Protein AF-A0AAW9JAJ7-F1 (afdb_monomer)

Sequence (126 aa):
HLSDSYGYTVDNIEKDGIPIIAKIETLIDSSSKSARVKSLSILLQDCIHSVTMYNPDLIIYAGDREDVIVAGIIGSYLRIPTVHFFGGDHASDGNVDNSIRHATSKLSSLHFVSNNKAKSRLIKMG

Foldseek 3Di:
DCDVVVVRCVVVCVVVVPDDQDDQDQQDPDPDPVRQVSSLVSLLVVVLVSCVVVVDLEEEDEAQGSNLLSSLVSCQVVVRAYEYEQAQDDDPDPDCSRVRSPNSLVSHRYYDHPDPNSVVRSVVSD

Secondary structure (DSSP, 8-state):
---GGGTTTHHHHHHTT---S-------S--SHHHHHHHHHHHHHHHHHHHHHH--S-EEEESSSHHHHHHHHHHHHHT--EEEETTT---SS--HHHHHHHHHHHH-SEEE-SSHHHHHHHHHH-

Nearest PDB structures (foldseek):
  5xvs-assembly1_A  TM=9.571E-01  e=6.918E-10  Acinetobacter baumannii
  5zlt-assembly1_C  TM=9.555E-01  e=1.231E-09  Acinetobacter baumannii
  5zlt-assembly1_B  TM=9.611E-01  e=2.191E-09  Acinetobacter baumannii
  4zht-assembly1_A  TM=9.647E-01  e=4.911E-09  Homo sapiens
  6vlc-assembly1_A  TM=8.392E-01  e=1.048E-05  Neisseria meningitidis Z2491

Structure (mmCIF, N/CA/C/O backbone):
data_AF-A0AAW9JAJ7-F1
#
_entry.id   AF-A0AAW9JAJ7-F1
#
loop_
_atom_site.group_PDB
_atom_site.id
_atom_site.type_symbol
_atom_site.label_atom_id
_atom_site.label_alt_id
_atom_site.label_comp_id
_atom_site.label_asym_id
_atom_site.label_entity_id
_atom_site.label_seq_id
_atom_site.pdbx_PDB_ins_code
_atom_site.Cartn_x
_atom_site.Cartn_y
_atom_site.Cartn_z
_atom_site.occupancy
_atom_site.B_iso_or_equiv
_atom_site.auth_seq_id
_atom_site.auth_comp_id
_atom_site.auth_asym_id
_atom_site.auth_atom_id
_atom_site.pdbx_PDB_model_num
ATOM 1 N N . HIS A 1 1 ? 1.094 -7.468 -11.014 1.00 89.38 1 HIS A N 1
ATOM 2 C CA . HIS A 1 1 ? 1.983 -6.938 -12.066 1.00 89.38 1 HIS A CA 1
ATOM 3 C C . HIS A 1 1 ? 1.305 -7.091 -13.418 1.00 89.38 1 HIS A C 1
ATOM 5 O O . HIS A 1 1 ? 0.602 -8.076 -13.601 1.00 89.38 1 HIS A O 1
ATOM 11 N N . LEU A 1 2 ? 1.534 -6.147 -14.335 1.00 91.56 2 LEU A N 1
ATOM 12 C CA . LEU A 1 2 ? 1.037 -6.157 -15.723 1.00 91.56 2 LEU A CA 1
ATOM 13 C C . LEU A 1 2 ? 2.182 -6.341 -16.739 1.00 91.56 2 LEU A C 1
ATOM 15 O O . LEU A 1 2 ? 2.116 -5.849 -17.854 1.00 91.56 2 LEU A O 1
ATOM 19 N N . SER A 1 3 ? 3.284 -6.967 -16.323 1.00 90.56 3 SER A N 1
ATOM 20 C CA . SER A 1 3 ? 4.501 -7.095 -17.128 1.00 90.56 3 SER A CA 1
ATOM 21 C C . SER A 1 3 ? 4.940 -8.551 -17.192 1.00 90.56 3 SER A C 1
ATOM 23 O O . SER A 1 3 ? 5.048 -9.207 -16.149 1.00 90.56 3 SER A O 1
ATOM 25 N N . ASP A 1 4 ? 5.232 -9.026 -18.401 1.00 87.94 4 ASP A N 1
ATOM 26 C CA . ASP A 1 4 ? 5.697 -10.394 -18.662 1.00 87.94 4 ASP A CA 1
ATOM 27 C C . ASP A 1 4 ? 7.033 -10.685 -17.975 1.00 87.94 4 ASP A C 1
ATOM 29 O O . ASP A 1 4 ? 7.219 -11.753 -17.392 1.00 87.94 4 ASP A O 1
ATOM 33 N N . SER A 1 5 ? 7.928 -9.693 -17.925 1.00 87.62 5 SER A N 1
ATOM 34 C CA . SER A 1 5 ? 9.221 -9.780 -17.233 1.00 87.62 5 SER A CA 1
ATOM 35 C C . SER A 1 5 ? 9.088 -10.053 -15.730 1.00 87.62 5 SER A C 1
ATOM 37 O O . SER A 1 5 ? 10.030 -10.529 -15.100 1.00 87.62 5 SER A O 1
ATOM 39 N N . TYR A 1 6 ? 7.916 -9.772 -15.153 1.00 84.81 6 TYR A N 1
ATOM 40 C CA . TYR A 1 6 ? 7.592 -10.000 -13.744 1.00 84.81 6 TYR A CA 1
ATOM 41 C C . TYR A 1 6 ? 6.453 -11.017 -13.568 1.00 84.81 6 TYR A C 1
ATOM 43 O O . TYR A 1 6 ? 5.753 -11.006 -12.553 1.00 84.81 6 TYR A O 1
ATOM 51 N N . GLY A 1 7 ? 6.262 -11.895 -14.559 1.00 89.88 7 GLY A N 1
ATOM 52 C CA . GLY A 1 7 ? 5.352 -13.039 -14.496 1.00 89.88 7 GLY A CA 1
ATOM 53 C C . GLY A 1 7 ? 3.869 -12.704 -14.640 1.00 89.88 7 GLY A C 1
ATOM 54 O O . GLY A 1 7 ? 3.047 -13.533 -14.263 1.00 89.88 7 GLY A O 1
ATOM 55 N N . TYR A 1 8 ? 3.531 -11.497 -15.114 1.00 92.31 8 TYR A N 1
ATOM 56 C CA . TYR A 1 8 ? 2.167 -11.068 -15.455 1.00 92.31 8 TYR A CA 1
ATOM 57 C C . TYR A 1 8 ? 1.109 -11.466 -14.405 1.00 92.31 8 TYR A C 1
ATOM 59 O O . TYR A 1 8 ? 0.049 -12.010 -14.693 1.00 92.31 8 TYR A O 1
ATOM 67 N N . THR A 1 9 ? 1.412 -11.208 -13.126 1.00 94.31 9 THR A N 1
ATOM 68 C CA . THR A 1 9 ? 0.659 -11.784 -11.993 1.00 94.31 9 THR A CA 1
ATOM 69 C C . THR A 1 9 ? -0.798 -11.322 -11.864 1.00 94.31 9 THR A C 1
ATOM 71 O O . THR A 1 9 ? -1.476 -11.737 -10.926 1.00 94.31 9 THR A O 1
ATOM 74 N N . VAL A 1 10 ? -1.279 -10.447 -12.751 1.00 95.31 10 VAL A N 1
ATOM 75 C CA . VAL A 1 10 ? -2.705 -10.118 -12.869 1.00 95.31 10 VAL A CA 1
ATOM 76 C C . VAL A 1 10 ? -3.540 -11.339 -13.263 1.00 95.31 10 VAL A C 1
ATOM 78 O O . VAL A 1 10 ? -4.656 -11.465 -12.773 1.00 95.31 10 VAL A O 1
ATOM 81 N N . ASP A 1 11 ? -2.972 -12.296 -14.004 1.00 95.56 11 ASP A N 1
ATOM 82 C CA . ASP A 1 11 ? -3.655 -13.544 -14.377 1.00 95.56 11 ASP A CA 1
ATOM 83 C C . ASP A 1 11 ? -4.123 -14.345 -13.160 1.00 95.56 11 ASP A C 1
ATOM 85 O O . ASP A 1 11 ? -5.121 -15.058 -13.220 1.00 95.56 11 ASP A O 1
ATOM 89 N N . ASN A 1 12 ? -3.405 -14.246 -12.037 1.00 96.19 12 ASN A N 1
ATOM 90 C CA . ASN A 1 12 ? -3.808 -14.910 -10.801 1.00 96.19 12 ASN A CA 1
ATOM 91 C C . ASN A 1 12 ? -5.086 -14.275 -10.232 1.00 96.19 12 ASN A C 1
ATOM 93 O O . ASN A 1 12 ? -5.983 -14.994 -9.815 1.00 96.19 12 ASN A O 1
ATOM 97 N N . ILE A 1 13 ? -5.203 -12.944 -10.297 1.00 95.62 13 ILE A N 1
ATOM 98 C CA . ILE A 1 13 ? -6.394 -12.206 -9.845 1.00 95.62 13 ILE A CA 1
ATOM 99 C C . ILE A 1 13 ? -7.600 -12.552 -10.729 1.00 95.62 13 ILE A C 1
ATOM 101 O O . ILE A 1 13 ? -8.702 -12.759 -10.224 1.00 95.62 13 ILE A O 1
ATOM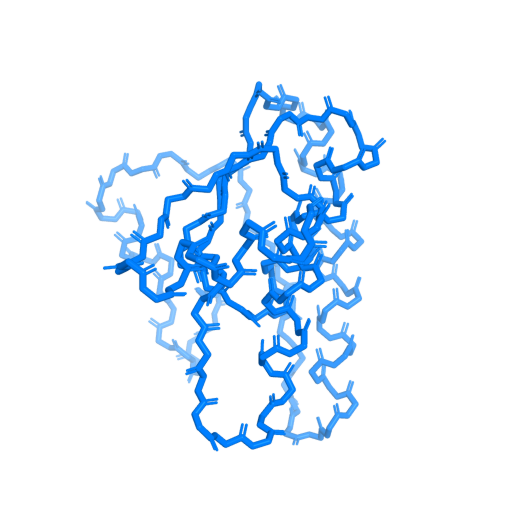 105 N N . GLU A 1 14 ? -7.384 -12.658 -12.044 1.00 95.25 14 GLU A N 1
ATOM 106 C CA . GLU A 1 14 ? -8.429 -13.052 -12.996 1.00 95.25 14 GLU A CA 1
ATOM 107 C C . GLU A 1 14 ? -8.902 -14.492 -12.763 1.00 95.25 14 GLU A C 1
ATOM 109 O O . GLU A 1 14 ? -10.106 -14.751 -12.759 1.00 95.25 14 GLU A O 1
ATOM 114 N N . LYS A 1 15 ? -7.973 -15.425 -12.507 1.00 97.00 15 LYS A N 1
ATOM 115 C CA . LYS A 1 15 ? -8.292 -16.826 -12.174 1.00 97.00 15 LYS A CA 1
ATOM 116 C C . LYS A 1 15 ? -9.074 -16.964 -10.872 1.00 97.00 15 LYS A C 1
ATOM 118 O O . LYS A 1 15 ? -9.939 -17.832 -10.790 1.00 97.00 15 LYS A O 1
ATOM 123 N N . ASP A 1 16 ? -8.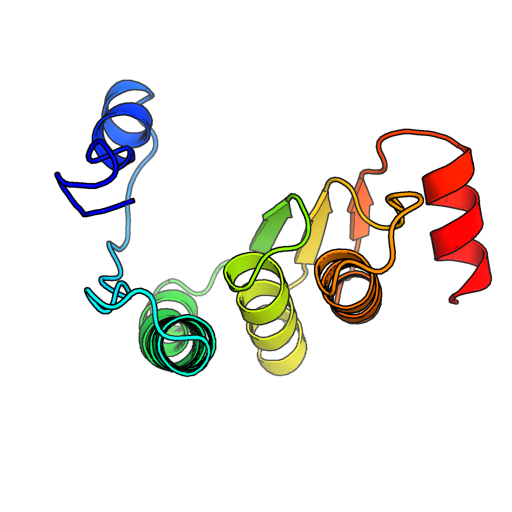808 -16.101 -9.895 1.00 96.88 16 ASP A N 1
ATOM 124 C CA . ASP A 1 16 ? -9.544 -16.059 -8.628 1.00 96.88 16 ASP A CA 1
ATOM 125 C C . ASP A 1 16 ? -10.966 -15.477 -8.787 1.00 96.88 16 ASP A C 1
ATOM 127 O O . ASP A 1 16 ? -11.746 -15.467 -7.834 1.00 96.88 16 ASP A O 1
ATOM 131 N N . GLY A 1 17 ? -11.333 -15.002 -9.986 1.00 96.12 17 GLY A N 1
ATOM 132 C CA . GLY A 1 17 ? -12.662 -14.466 -10.286 1.00 96.12 17 GLY A CA 1
ATOM 133 C C . GLY A 1 17 ? -12.932 -13.103 -9.647 1.00 96.12 17 GLY A C 1
ATOM 134 O O . GLY A 1 17 ? -14.089 -12.696 -9.528 1.00 96.12 17 GLY A O 1
ATOM 135 N N . ILE A 1 18 ? -11.881 -12.397 -9.223 1.00 94.31 18 ILE A N 1
ATOM 136 C CA . ILE A 1 18 ? -11.994 -11.076 -8.607 1.00 94.31 18 ILE A CA 1
ATOM 137 C C . ILE A 1 18 ? -12.213 -10.037 -9.719 1.00 94.31 18 ILE A C 1
ATOM 139 O O . ILE A 1 18 ? -11.376 -9.931 -10.619 1.00 94.31 18 ILE A O 1
ATOM 143 N N . PRO A 1 19 ? -13.299 -9.238 -9.681 1.00 93.44 19 PRO A N 1
ATOM 144 C CA . PRO A 1 19 ? -13.536 -8.209 -10.688 1.00 93.44 19 PRO A CA 1
ATOM 145 C C . PRO A 1 19 ? -12.416 -7.162 -10.717 1.00 93.44 19 PRO A C 1
ATOM 147 O O . PRO A 1 19 ? -12.117 -6.526 -9.706 1.00 93.44 19 PRO A O 1
ATOM 150 N N . ILE A 1 20 ? -11.829 -6.947 -11.896 1.00 94.75 20 ILE A N 1
ATOM 151 C CA . ILE A 1 20 ? -10.802 -5.926 -12.120 1.00 94.75 20 ILE A CA 1
ATOM 152 C C . ILE A 1 20 ? -11.451 -4.718 -12.790 1.00 94.75 20 ILE A C 1
ATOM 154 O O . ILE A 1 20 ? -11.792 -4.755 -13.968 1.00 94.75 20 ILE A O 1
ATOM 158 N N . ILE A 1 21 ? -11.599 -3.635 -12.033 1.00 93.31 21 ILE A N 1
ATOM 159 C CA . ILE A 1 21 ? -12.189 -2.379 -12.521 1.00 93.31 21 ILE A CA 1
ATOM 160 C C . ILE A 1 21 ? -11.187 -1.500 -13.281 1.00 93.31 21 ILE A C 1
ATOM 162 O O . ILE A 1 21 ? -11.585 -0.667 -14.089 1.00 93.31 21 ILE A O 1
ATOM 166 N N . ALA A 1 22 ? -9.891 -1.669 -13.008 1.00 93.81 22 ALA A N 1
ATOM 167 C CA . ALA A 1 22 ? -8.813 -0.902 -13.615 1.00 93.81 22 ALA A CA 1
ATOM 168 C C . ALA A 1 22 ? -7.500 -1.696 -13.583 1.00 93.81 22 ALA A C 1
ATOM 170 O O . ALA A 1 22 ? -7.200 -2.391 -12.610 1.00 93.81 22 ALA A O 1
ATOM 171 N N . LYS A 1 23 ? -6.701 -1.555 -14.643 1.00 94.69 23 LYS A N 1
ATOM 172 C CA . LYS A 1 23 ? -5.325 -2.055 -14.747 1.00 94.69 23 LYS A CA 1
ATOM 173 C C . LYS A 1 23 ? -4.421 -0.837 -14.944 1.00 94.69 23 LYS A C 1
ATOM 175 O O . LYS A 1 23 ? -4.597 -0.117 -15.919 1.00 94.69 23 LYS A O 1
ATOM 180 N N . ILE A 1 24 ? -3.507 -0.586 -14.007 1.00 92.75 24 ILE A N 1
ATOM 181 C CA . ILE A 1 24 ? -2.635 0.597 -14.026 1.00 92.75 24 ILE A CA 1
ATOM 182 C C . ILE A 1 24 ? -1.207 0.177 -14.382 1.00 92.75 24 ILE A C 1
ATOM 184 O O . ILE A 1 24 ? -0.560 -0.554 -13.627 1.00 92.75 24 ILE A O 1
ATOM 188 N N . GLU A 1 25 ? -0.718 0.629 -15.534 1.00 91.38 25 GLU A N 1
ATOM 189 C CA . GLU A 1 25 ? 0.647 0.369 -15.995 1.00 91.38 25 GLU A CA 1
ATOM 190 C C . GLU A 1 25 ? 1.613 1.404 -15.419 1.00 91.38 25 GLU A C 1
ATOM 192 O O . GLU A 1 25 ? 1.612 2.566 -15.804 1.00 91.38 25 GLU A O 1
ATOM 197 N N . THR A 1 26 ? 2.455 0.981 -14.478 1.00 90.31 26 THR A N 1
ATOM 198 C CA . THR A 1 26 ? 3.330 1.903 -13.727 1.00 90.31 26 THR A CA 1
ATOM 199 C C . THR A 1 26 ? 4.806 1.571 -13.836 1.00 90.31 26 THR A C 1
ATOM 201 O O . THR A 1 26 ? 5.656 2.335 -13.380 1.00 90.31 26 THR A O 1
ATOM 204 N N . LEU A 1 27 ? 5.129 0.408 -14.399 1.00 86.50 27 LEU A N 1
ATOM 205 C CA . LEU A 1 27 ? 6.483 -0.111 -14.405 1.00 86.50 27 LEU A CA 1
ATOM 206 C C . LEU A 1 27 ? 7.323 0.607 -15.464 1.00 86.50 27 LEU A C 1
ATOM 208 O O . LEU A 1 27 ? 7.100 0.462 -16.661 1.00 86.50 27 LEU A O 1
ATOM 212 N N . ILE A 1 28 ? 8.352 1.313 -15.008 1.00 88.19 28 ILE A N 1
ATOM 213 C CA . ILE A 1 28 ? 9.450 1.761 -15.860 1.00 88.19 28 ILE A CA 1
ATOM 214 C C . ILE A 1 28 ? 10.488 0.642 -15.930 1.00 88.19 28 ILE A C 1
ATOM 216 O O . ILE A 1 28 ? 11.022 0.237 -14.895 1.00 88.19 28 ILE A O 1
ATOM 220 N N . ASP A 1 29 ? 10.806 0.182 -17.141 1.00 85.25 29 ASP A N 1
ATOM 221 C CA . ASP A 1 29 ? 11.847 -0.822 -17.387 1.00 85.25 29 ASP A CA 1
ATOM 222 C C . ASP A 1 29 ? 13.251 -0.228 -17.168 1.00 85.25 29 ASP A C 1
ATOM 224 O O . ASP A 1 29 ? 13.938 0.240 -18.078 1.00 85.25 29 ASP A O 1
ATOM 228 N N . SER A 1 30 ? 13.640 -0.118 -15.898 1.00 86.38 30 SER A N 1
ATOM 229 C CA . SER A 1 30 ? 14.936 0.397 -15.473 1.00 86.38 30 SER A CA 1
ATOM 230 C C . SER A 1 30 ? 15.264 -0.075 -14.060 1.00 86.38 30 SER A C 1
ATOM 232 O O . SER A 1 30 ? 14.450 0.016 -13.146 1.00 86.38 30 SER A O 1
ATOM 234 N N . SER A 1 31 ? 16.511 -0.494 -13.849 1.00 85.44 31 SER A N 1
ATOM 235 C CA . SER A 1 31 ? 17.049 -0.874 -12.535 1.00 85.44 31 SER A CA 1
ATOM 236 C C . SER A 1 31 ? 17.625 0.305 -11.736 1.00 85.44 31 SER A C 1
ATOM 238 O O . SER A 1 31 ? 18.228 0.120 -10.677 1.00 85.44 31 SER A O 1
ATOM 240 N N . SER A 1 32 ? 17.475 1.539 -12.230 1.00 91.50 32 SER A N 1
ATOM 241 C CA . SER A 1 32 ? 17.993 2.721 -11.540 1.00 91.50 32 SER A CA 1
ATOM 242 C C . SER A 1 32 ? 17.198 3.031 -10.266 1.00 91.50 32 SER A C 1
ATOM 244 O O . SER A 1 32 ? 15.985 2.845 -10.201 1.00 91.50 32 SER A O 1
ATOM 246 N N . LYS A 1 33 ? 17.860 3.592 -9.243 1.00 87.81 33 LYS A N 1
ATOM 247 C CA . LYS A 1 33 ? 17.181 4.006 -7.997 1.00 87.81 33 LYS A CA 1
ATOM 248 C C . LYS A 1 33 ? 16.052 5.013 -8.250 1.00 87.81 33 LYS A C 1
ATOM 250 O O . LYS A 1 33 ? 15.044 4.998 -7.552 1.00 87.81 33 LYS A O 1
ATOM 255 N N . SER A 1 34 ? 16.214 5.877 -9.253 1.00 93.06 34 SER A N 1
ATOM 256 C CA . SER A 1 34 ? 15.195 6.856 -9.633 1.00 93.06 34 SER A CA 1
ATOM 257 C C . SER A 1 34 ? 13.998 6.219 -10.340 1.00 93.06 34 SER A C 1
ATOM 259 O O . SER A 1 34 ? 12.907 6.773 -10.247 1.00 93.06 34 SER A O 1
ATOM 261 N N . ALA A 1 35 ? 14.154 5.058 -10.988 1.00 92.44 35 ALA A N 1
ATOM 262 C CA . ALA A 1 35 ? 13.046 4.351 -11.627 1.00 92.44 35 ALA A CA 1
ATOM 263 C C . ALA A 1 35 ? 11.965 3.960 -10.617 1.00 92.44 35 ALA A C 1
ATOM 265 O O . ALA A 1 35 ? 10.799 4.231 -10.867 1.00 92.44 35 ALA A O 1
ATOM 266 N N . ARG A 1 36 ? 12.345 3.445 -9.437 1.00 89.81 36 ARG A N 1
ATOM 267 C CA . ARG A 1 36 ? 11.391 3.076 -8.371 1.00 89.81 36 ARG A CA 1
ATOM 268 C C . ARG A 1 36 ? 10.510 4.263 -7.960 1.00 89.81 36 ARG A C 1
ATOM 270 O O . ARG A 1 36 ? 9.292 4.140 -7.896 1.00 89.81 36 ARG A O 1
ATOM 277 N N . VAL A 1 37 ? 11.120 5.434 -7.760 1.00 93.19 37 VAL A N 1
ATOM 278 C CA . VAL A 1 37 ? 10.403 6.666 -7.378 1.00 93.19 37 VAL A CA 1
ATOM 279 C C . VAL A 1 37 ? 9.558 7.218 -8.532 1.00 93.19 37 VAL A C 1
ATOM 281 O O . VAL A 1 37 ? 8.457 7.713 -8.309 1.00 93.19 37 VAL A O 1
ATOM 284 N N . LYS A 1 38 ? 10.028 7.110 -9.778 1.00 95.31 38 LYS A N 1
ATOM 285 C CA . LYS A 1 38 ? 9.234 7.502 -10.950 1.00 95.31 38 LYS A CA 1
ATOM 286 C C . LYS A 1 38 ? 8.015 6.589 -11.137 1.00 95.31 38 LYS A C 1
ATOM 288 O O . LYS A 1 38 ? 6.917 7.106 -11.315 1.00 95.31 38 LYS A O 1
ATOM 293 N N . SER A 1 39 ? 8.169 5.271 -11.007 1.00 93.75 39 SER A N 1
ATOM 294 C CA . SER A 1 39 ? 7.053 4.316 -11.054 1.00 93.75 39 SER A CA 1
ATOM 295 C C . SER A 1 39 ? 6.021 4.594 -9.954 1.00 93.75 39 SER A C 1
ATOM 297 O O . SER A 1 39 ? 4.825 4.581 -10.224 1.00 93.75 39 SER A O 1
ATOM 299 N N . LEU A 1 40 ? 6.468 4.935 -8.735 1.00 94.81 40 LEU A N 1
ATOM 300 C CA . LEU A 1 40 ? 5.593 5.418 -7.655 1.00 94.81 40 LEU A CA 1
ATOM 301 C C . LEU A 1 40 ? 4.808 6.670 -8.080 1.00 94.81 40 LEU A C 1
ATOM 303 O O . LEU A 1 40 ? 3.610 6.750 -7.825 1.00 94.81 40 LEU A O 1
ATOM 307 N N . SER A 1 41 ? 5.463 7.649 -8.714 1.00 95.81 41 SER A N 1
ATOM 308 C CA . SER A 1 41 ? 4.792 8.888 -9.137 1.00 95.81 41 SER A CA 1
ATOM 309 C C . SER A 1 41 ? 3.715 8.648 -10.200 1.00 95.81 41 SER A C 1
ATOM 311 O O . SER A 1 41 ? 2.633 9.219 -10.093 1.00 95.81 41 SER A O 1
ATOM 313 N N . ILE A 1 42 ? 3.978 7.748 -11.155 1.00 95.38 42 ILE A N 1
ATOM 314 C CA . ILE A 1 42 ? 3.004 7.318 -12.168 1.00 95.38 42 ILE A CA 1
ATOM 315 C C . ILE A 1 42 ? 1.841 6.590 -11.489 1.00 95.3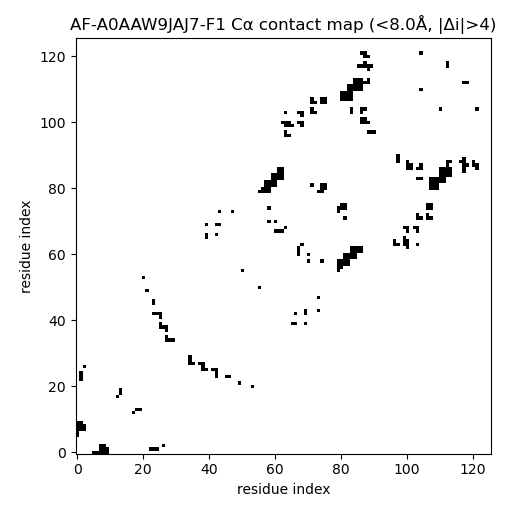8 42 ILE A C 1
ATOM 317 O O . ILE A 1 42 ? 0.687 6.941 -11.706 1.00 95.38 42 ILE A O 1
ATOM 321 N N . LEU A 1 43 ? 2.142 5.646 -10.588 1.00 95.62 43 LEU A N 1
ATOM 322 C CA . LEU A 1 43 ? 1.121 4.926 -9.826 1.00 95.62 43 LEU A CA 1
ATOM 323 C C . LEU A 1 43 ? 0.191 5.882 -9.077 1.00 95.62 43 LEU A C 1
ATOM 325 O O . LEU A 1 43 ? -1.022 5.714 -9.134 1.00 95.62 43 LEU A O 1
ATOM 329 N N . LEU A 1 44 ? 0.740 6.886 -8.390 1.00 96.19 44 LEU A N 1
ATOM 330 C CA . LEU A 1 44 ? -0.066 7.887 -7.696 1.00 96.19 44 LEU A CA 1
ATOM 331 C C . LEU A 1 44 ? -0.958 8.661 -8.672 1.00 96.19 44 LEU A C 1
ATOM 333 O O . LEU A 1 44 ? -2.153 8.788 -8.419 1.00 96.19 44 LEU A O 1
ATOM 337 N N . GLN A 1 45 ? -0.389 9.161 -9.769 1.00 95.12 45 GLN A N 1
ATOM 338 C CA . GLN A 1 45 ? -1.111 9.965 -10.754 1.00 95.12 45 GLN A CA 1
ATOM 339 C C . GLN A 1 45 ? -2.280 9.193 -11.383 1.00 95.12 45 GLN A C 1
ATOM 341 O O . GLN A 1 45 ? -3.401 9.703 -11.423 1.00 95.12 45 GLN A O 1
ATOM 346 N N . ASP A 1 46 ? -2.039 7.955 -11.808 1.00 92.94 46 ASP A N 1
ATOM 347 C CA . ASP A 1 46 ? -3.014 7.176 -12.572 1.00 92.94 46 ASP A CA 1
ATOM 348 C C . ASP A 1 46 ? -4.070 6.509 -11.675 1.00 92.94 46 ASP A C 1
ATOM 350 O O . ASP A 1 46 ? -5.241 6.384 -12.056 1.00 92.94 46 ASP A O 1
ATOM 354 N N . CYS A 1 47 ? -3.708 6.141 -10.438 1.00 94.81 47 CYS A N 1
ATOM 355 C CA . CYS A 1 47 ? -4.670 5.608 -9.473 1.00 94.81 47 CYS A CA 1
ATOM 356 C C . CYS A 1 47 ? -5.731 6.640 -9.069 1.00 94.81 47 CYS A C 1
ATOM 358 O O . CYS A 1 47 ? -6.873 6.251 -8.830 1.00 94.81 47 CYS A O 1
ATOM 360 N N . ILE A 1 48 ? -5.402 7.938 -9.009 1.00 93.62 48 ILE A N 1
ATOM 361 C CA . ILE A 1 48 ? -6.353 8.983 -8.585 1.00 93.62 48 ILE A CA 1
ATOM 362 C C . ILE A 1 48 ? -7.603 8.987 -9.469 1.00 93.62 48 ILE A C 1
ATOM 364 O O . ILE A 1 48 ? -8.719 9.038 -8.948 1.00 93.62 48 ILE A O 1
ATOM 368 N N . HIS A 1 49 ? -7.445 8.893 -10.793 1.00 90.88 49 HIS A N 1
ATOM 369 C CA . HIS A 1 49 ? -8.591 8.881 -11.702 1.00 90.88 49 HIS A CA 1
ATOM 370 C C . HIS A 1 49 ? -9.479 7.653 -11.465 1.00 90.88 49 HIS A C 1
ATOM 372 O O . HIS A 1 49 ? -10.690 7.781 -11.304 1.00 90.88 49 HIS A O 1
ATOM 378 N N . SER A 1 50 ? -8.868 6.472 -11.357 1.00 94.38 50 SER A N 1
ATOM 379 C CA . SER A 1 50 ? -9.605 5.217 -11.175 1.00 94.38 50 SER A CA 1
ATOM 380 C C . SER A 1 50 ? -10.330 5.161 -9.830 1.00 94.38 50 SER A C 1
ATOM 382 O O . SER A 1 50 ? -11.492 4.768 -9.771 1.00 94.38 50 SER A O 1
ATOM 384 N N . VAL A 1 51 ? -9.678 5.604 -8.750 1.00 96.31 51 VAL A N 1
ATOM 385 C CA . VAL A 1 51 ? -10.275 5.624 -7.407 1.00 96.31 51 VAL A CA 1
ATOM 386 C C . VAL A 1 51 ? -11.405 6.647 -7.317 1.00 96.31 51 VAL A C 1
ATOM 388 O O . VAL A 1 51 ? -12.445 6.334 -6.749 1.00 96.31 51 VAL A O 1
ATOM 391 N N . THR A 1 52 ? -11.246 7.842 -7.890 1.00 94.81 52 THR A N 1
ATOM 392 C CA . THR A 1 52 ? -12.307 8.867 -7.849 1.00 94.81 52 THR A CA 1
ATOM 393 C C . THR A 1 52 ? -13.516 8.486 -8.702 1.00 94.81 52 THR A C 1
ATOM 395 O O . THR A 1 52 ? -14.643 8.713 -8.275 1.00 94.81 52 THR A O 1
ATOM 398 N N . MET A 1 53 ? -13.305 7.857 -9.863 1.00 94.88 53 MET A N 1
ATOM 399 C CA . MET A 1 53 ? -14.389 7.343 -10.709 1.00 94.88 53 MET A CA 1
ATOM 400 C C . MET A 1 53 ? -15.124 6.160 -10.073 1.00 94.88 53 MET A C 1
ATOM 402 O O . MET A 1 53 ? -16.347 6.092 -10.150 1.00 94.88 53 MET A O 1
ATOM 406 N N . TYR A 1 54 ? -14.391 5.228 -9.456 1.00 95.69 54 TYR A N 1
ATOM 407 C CA . TYR A 1 54 ? -14.995 4.078 -8.780 1.00 95.69 54 TYR A CA 1
ATOM 408 C C . TYR A 1 54 ? -15.685 4.463 -7.466 1.00 95.69 54 TYR A C 1
ATOM 410 O O . TYR A 1 54 ? -16.687 3.852 -7.108 1.00 95.69 54 TYR A O 1
ATOM 418 N N . ASN A 1 55 ? -15.163 5.481 -6.774 1.00 95.62 55 ASN A N 1
ATOM 419 C CA . ASN A 1 55 ? -15.660 5.991 -5.498 1.00 95.62 55 ASN A CA 1
ATOM 420 C C . ASN A 1 55 ? -15.873 4.881 -4.441 1.00 95.62 55 ASN A C 1
ATOM 422 O O . ASN A 1 55 ? -17.008 4.631 -4.030 1.00 95.62 55 ASN A O 1
ATOM 426 N N . PRO A 1 56 ? -14.803 4.181 -4.015 1.00 96.94 56 PRO A N 1
ATOM 427 C CA . PRO A 1 56 ? -14.930 3.089 -3.058 1.00 96.94 56 PRO A CA 1
ATOM 428 C C . PRO A 1 56 ? -15.293 3.591 -1.657 1.00 96.94 56 PRO A C 1
ATOM 430 O O . PRO A 1 56 ? -14.773 4.606 -1.199 1.00 96.94 56 PRO A O 1
ATOM 433 N N . ASP A 1 57 ? -16.077 2.798 -0.925 1.00 98.12 57 ASP A N 1
ATOM 434 C CA . ASP A 1 57 ? -16.349 3.032 0.502 1.00 98.12 57 ASP A CA 1
ATOM 435 C C . ASP A 1 57 ? -15.146 2.697 1.406 1.00 98.12 57 ASP A C 1
ATOM 437 O O . ASP A 1 57 ? -15.091 3.107 2.567 1.00 98.12 57 ASP A O 1
ATOM 441 N N . LEU A 1 58 ? -14.192 1.911 0.896 1.00 98.12 58 LEU A N 1
ATOM 442 C CA . LEU A 1 58 ? -13.047 1.398 1.644 1.00 98.12 58 LEU A CA 1
ATOM 443 C C . LEU A 1 58 ? -11.869 1.100 0.715 1.00 98.12 58 LEU A C 1
ATOM 445 O O . LEU A 1 58 ? -12.043 0.499 -0.345 1.00 98.12 58 LEU A O 1
ATOM 449 N N . ILE A 1 59 ? -10.656 1.431 1.157 1.00 98.25 59 ILE A N 1
ATOM 450 C CA . ILE A 1 59 ? -9.414 1.018 0.493 1.00 98.25 59 ILE A CA 1
ATOM 451 C C . ILE A 1 59 ? -8.635 0.080 1.420 1.00 98.25 59 ILE A C 1
ATOM 453 O O . ILE A 1 59 ? -8.405 0.386 2.590 1.00 98.25 59 ILE A O 1
ATOM 457 N N . ILE A 1 60 ? -8.204 -1.066 0.892 1.00 98.12 60 ILE A N 1
ATOM 458 C CA . ILE A 1 60 ? -7.444 -2.076 1.636 1.00 98.12 60 ILE A CA 1
ATOM 459 C C . ILE A 1 60 ? -6.077 -2.255 0.980 1.00 98.12 60 ILE A C 1
ATOM 461 O O . ILE A 1 60 ? -5.985 -2.409 -0.235 1.00 98.12 60 ILE A O 1
ATOM 465 N N . TYR A 1 61 ? -5.020 -2.266 1.789 1.00 97.81 61 TYR A N 1
ATOM 466 C CA . TYR A 1 61 ? -3.652 -2.521 1.337 1.00 97.81 61 TYR A CA 1
ATOM 467 C C . TYR A 1 61 ? -2.846 -3.261 2.402 1.00 97.81 61 TYR A C 1
ATOM 469 O O . TYR A 1 61 ? -3.146 -3.215 3.599 1.00 97.81 61 TYR A O 1
ATOM 477 N N . ALA A 1 62 ? -1.798 -3.953 1.962 1.00 97.38 62 ALA A N 1
ATOM 478 C CA . ALA A 1 62 ? -0.989 -4.820 2.803 1.00 97.38 62 ALA A CA 1
ATOM 479 C C . ALA A 1 62 ? 0.503 -4.579 2.573 1.00 97.38 62 ALA A C 1
ATOM 481 O O . ALA A 1 62 ? 0.949 -4.484 1.434 1.00 97.38 62 ALA A O 1
ATOM 482 N N . GLY A 1 63 ? 1.280 -4.545 3.656 1.00 95.75 63 GLY A N 1
ATOM 483 C CA . GLY A 1 63 ? 2.738 -4.454 3.578 1.00 95.75 63 GLY A CA 1
ATOM 484 C C . GLY A 1 63 ? 3.256 -3.021 3.656 1.00 95.75 63 GLY A C 1
ATOM 485 O O . GLY A 1 63 ? 2.814 -2.243 4.503 1.00 95.75 63 GLY A O 1
ATOM 486 N N . ASP A 1 64 ? 4.267 -2.710 2.850 1.00 96.44 64 ASP A N 1
ATOM 487 C CA . ASP A 1 64 ? 5.173 -1.583 3.092 1.00 96.44 64 ASP A CA 1
ATOM 488 C C . ASP A 1 64 ? 5.881 -1.028 1.845 1.00 96.44 64 ASP A C 1
ATOM 490 O O . ASP A 1 64 ? 6.869 -0.305 1.966 1.00 96.44 64 ASP A O 1
ATOM 494 N N . ARG A 1 65 ? 5.385 -1.354 0.650 1.00 93.88 65 ARG A N 1
ATOM 495 C CA . ARG A 1 65 ? 5.960 -0.892 -0.617 1.00 93.88 65 ARG A CA 1
ATOM 496 C C . ARG A 1 65 ? 5.293 0.384 -1.133 1.00 93.88 65 ARG A C 1
ATOM 498 O O . ARG A 1 65 ? 4.399 0.952 -0.508 1.00 93.88 65 ARG A O 1
ATOM 505 N N . GLU A 1 66 ? 5.784 0.852 -2.275 1.00 94.00 66 GLU A N 1
ATOM 506 C CA . GLU A 1 66 ? 5.357 2.063 -2.982 1.00 94.00 66 GLU A CA 1
ATOM 507 C C . GLU A 1 66 ? 3.835 2.191 -3.114 1.00 94.00 66 GLU A C 1
ATOM 509 O O . GLU A 1 66 ? 3.257 3.239 -2.839 1.00 94.00 66 GLU A O 1
ATOM 514 N N . ASP A 1 67 ? 3.182 1.114 -3.527 1.00 94.94 67 ASP A N 1
ATOM 515 C CA . ASP A 1 67 ? 1.741 1.032 -3.725 1.00 94.94 67 ASP A CA 1
ATOM 516 C C . ASP A 1 67 ? 0.956 1.228 -2.429 1.00 94.94 67 ASP A C 1
ATOM 518 O O . ASP A 1 67 ? -0.078 1.896 -2.422 1.00 94.94 67 ASP A O 1
ATOM 522 N N . VAL A 1 68 ? 1.489 0.725 -1.317 1.00 97.44 68 VAL A N 1
ATOM 523 C CA . VAL A 1 68 ? 0.868 0.822 0.006 1.00 97.44 68 VAL A CA 1
ATOM 524 C C . VAL A 1 68 ? 0.797 2.280 0.457 1.00 97.44 68 VAL A C 1
ATOM 526 O O . VAL A 1 68 ? -0.277 2.756 0.829 1.00 97.44 68 VAL A O 1
ATOM 529 N N . ILE A 1 69 ? 1.904 3.027 0.371 1.00 97.81 69 ILE A N 1
ATOM 530 C CA . ILE A 1 69 ? 1.894 4.448 0.752 1.00 97.81 69 ILE A CA 1
ATOM 531 C C . ILE A 1 69 ? 1.082 5.300 -0.221 1.00 97.81 69 ILE A C 1
ATOM 533 O O . ILE A 1 69 ? 0.406 6.227 0.221 1.00 97.81 69 ILE A O 1
ATOM 537 N N . VAL A 1 70 ? 1.075 4.968 -1.516 1.00 97.75 70 VAL A N 1
ATOM 538 C CA . VAL A 1 70 ? 0.194 5.627 -2.493 1.00 97.75 70 VAL A CA 1
ATOM 539 C C . 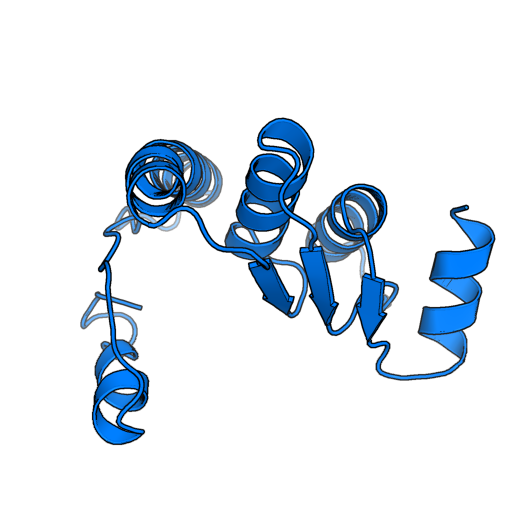VAL A 1 70 ? -1.270 5.449 -2.101 1.00 97.75 70 VAL A C 1
ATOM 541 O O . VAL A 1 70 ? -2.001 6.436 -2.030 1.00 97.75 70 VAL A O 1
ATOM 544 N N . ALA A 1 71 ? -1.691 4.226 -1.777 1.00 97.75 71 ALA A N 1
ATOM 545 C CA . ALA A 1 71 ? -3.059 3.953 -1.353 1.00 97.75 71 ALA A CA 1
ATOM 546 C C . ALA A 1 71 ? -3.417 4.680 -0.044 1.00 97.75 71 ALA A C 1
ATOM 548 O O . ALA A 1 71 ? -4.504 5.252 0.061 1.00 97.75 71 ALA A O 1
ATOM 549 N N . GLY A 1 72 ? -2.488 4.736 0.919 1.00 98.19 72 GLY A N 1
ATOM 550 C CA . GLY A 1 72 ? -2.655 5.503 2.156 1.00 98.19 72 GLY A CA 1
ATOM 551 C C . GLY A 1 72 ? -2.806 7.011 1.921 1.00 98.19 72 GLY A C 1
ATOM 552 O O . GLY A 1 72 ? -3.686 7.638 2.510 1.00 98.19 72 GLY A O 1
ATOM 553 N N . ILE A 1 73 ? -1.997 7.599 1.030 1.00 98.25 73 ILE A N 1
ATOM 554 C CA . ILE A 1 73 ? -2.100 9.017 0.641 1.00 98.25 73 ILE A CA 1
ATOM 555 C C . ILE A 1 73 ? -3.457 9.285 -0.013 1.00 98.25 73 ILE A C 1
ATOM 557 O O . ILE A 1 73 ? -4.163 10.200 0.409 1.00 98.25 73 ILE A O 1
ATOM 561 N N . ILE A 1 74 ? -3.837 8.482 -1.011 1.00 97.88 74 ILE A N 1
ATOM 562 C CA . ILE A 1 74 ? -5.102 8.651 -1.737 1.00 97.88 74 ILE A CA 1
ATOM 563 C C . ILE A 1 74 ? -6.286 8.561 -0.771 1.00 97.88 74 ILE A C 1
ATOM 565 O O . ILE A 1 74 ? -7.109 9.473 -0.742 1.00 97.88 74 ILE A O 1
ATOM 569 N N . GLY A 1 75 ? -6.355 7.510 0.052 1.00 98.00 75 GLY A N 1
ATOM 570 C CA . GLY A 1 75 ? -7.448 7.336 1.009 1.00 98.00 75 GLY A CA 1
ATOM 571 C C . GLY A 1 75 ? -7.544 8.490 2.007 1.00 98.00 75 GLY A C 1
ATOM 572 O O . GLY A 1 75 ? -8.621 9.050 2.202 1.00 98.00 75 GLY A O 1
ATOM 573 N N . SER A 1 76 ? -6.407 8.923 2.558 1.00 97.31 76 SER A N 1
ATOM 574 C CA . SER A 1 76 ? -6.352 10.038 3.510 1.00 97.31 76 SER A CA 1
ATOM 575 C C . SER A 1 76 ? -6.845 11.360 2.903 1.00 97.31 76 SER A C 1
ATOM 577 O O . SER A 1 76 ? -7.726 12.012 3.469 1.00 97.31 76 SER A O 1
ATOM 579 N N . TYR A 1 77 ? -6.354 11.742 1.718 1.00 97.19 77 TYR A N 1
ATOM 580 C CA . TYR A 1 77 ? -6.743 13.004 1.075 1.00 97.19 77 TYR A CA 1
ATOM 581 C C . TYR A 1 77 ? -8.168 12.990 0.513 1.00 97.19 77 TYR A C 1
ATOM 583 O O . TYR A 1 77 ? -8.855 14.010 0.579 1.00 97.19 77 TYR A O 1
ATOM 591 N N . LEU A 1 78 ? -8.630 11.849 -0.008 1.00 97.31 78 LEU A N 1
ATOM 592 C CA . LEU A 1 78 ? -9.995 11.696 -0.521 1.00 97.31 78 LEU A CA 1
ATOM 593 C C . LEU A 1 78 ? -11.022 11.385 0.577 1.00 97.31 78 LEU A C 1
ATOM 595 O O . LEU A 1 78 ? -12.210 11.298 0.283 1.00 97.31 78 LEU A O 1
ATOM 599 N N . ARG A 1 79 ? -10.586 11.264 1.839 1.00 97.25 79 ARG A N 1
ATOM 600 C CA . ARG A 1 79 ? -11.424 10.914 3.000 1.00 97.25 79 ARG A CA 1
ATOM 601 C C . ARG A 1 79 ? -12.151 9.577 2.838 1.00 97.25 79 ARG A C 1
ATOM 603 O O . ARG A 1 79 ? -13.274 9.416 3.310 1.00 97.25 79 ARG A O 1
ATOM 610 N N . ILE A 1 80 ? -11.487 8.621 2.199 1.00 98.38 80 ILE A N 1
ATOM 611 C CA . ILE A 1 80 ? -11.965 7.248 2.073 1.00 98.38 80 ILE A CA 1
ATOM 612 C C . ILE A 1 80 ? -11.330 6.440 3.211 1.00 98.38 80 ILE A C 1
ATOM 614 O O . ILE A 1 80 ? -10.101 6.445 3.327 1.00 98.38 80 ILE A O 1
ATOM 618 N N . PRO A 1 81 ? -12.117 5.758 4.062 1.00 98.44 81 PRO A N 1
ATOM 619 C CA . PRO A 1 81 ? -11.575 4.909 5.114 1.00 98.44 81 PRO A CA 1
ATOM 620 C C . PRO A 1 81 ? -10.599 3.864 4.566 1.00 98.44 81 PRO A C 1
ATOM 622 O O . PRO A 1 81 ? -10.815 3.270 3.507 1.00 98.44 81 PRO A O 1
ATOM 625 N N . THR A 1 82 ? -9.519 3.621 5.305 1.00 98.62 82 THR A N 1
ATOM 626 C CA . THR A 1 82 ? -8.442 2.718 4.882 1.00 98.62 82 THR A CA 1
ATOM 627 C C . THR A 1 82 ? -8.160 1.622 5.901 1.00 98.62 82 THR A C 1
ATOM 629 O O . THR A 1 82 ? -8.217 1.840 7.114 1.00 98.62 82 THR A O 1
ATOM 632 N N . VAL A 1 83 ? -7.797 0.440 5.401 1.00 98.69 83 VAL A N 1
ATOM 633 C CA . VAL A 1 83 ? -7.377 -0.706 6.214 1.00 98.69 83 VAL A CA 1
ATOM 634 C C . VAL A 1 83 ? -5.965 -1.124 5.831 1.00 98.69 83 VAL A C 1
ATOM 636 O O . VAL A 1 83 ? -5.722 -1.565 4.707 1.00 98.69 83 VAL A O 1
ATOM 639 N N . HIS A 1 84 ? -5.046 -1.045 6.794 1.00 98.69 84 HIS A N 1
ATOM 640 C CA . HIS A 1 84 ? -3.652 -1.436 6.610 1.00 98.69 84 HIS A CA 1
ATOM 641 C C . HIS A 1 84 ? -3.346 -2.782 7.259 1.00 98.69 84 HIS A C 1
ATOM 643 O O . HIS A 1 84 ? -3.309 -2.915 8.488 1.00 98.69 84 HIS A O 1
ATOM 649 N N . PHE A 1 85 ? -3.074 -3.778 6.423 1.00 98.44 85 PHE A N 1
ATOM 650 C CA . PHE A 1 85 ? -2.559 -5.071 6.854 1.00 98.44 85 PHE A CA 1
ATOM 651 C C . PHE A 1 85 ? -1.041 -5.033 7.023 1.00 98.44 85 PHE A C 1
ATOM 653 O O . PHE A 1 85 ? -0.321 -4.429 6.225 1.00 98.44 85 PHE A O 1
ATOM 660 N N . PHE A 1 86 ? -0.554 -5.718 8.060 1.00 97.38 86 PHE A N 1
ATOM 661 C CA . PHE A 1 86 ? 0.867 -5.770 8.435 1.00 97.38 86 PHE A CA 1
ATOM 662 C C . PHE A 1 86 ? 1.439 -4.412 8.874 1.00 97.38 86 PHE A C 1
ATOM 664 O O . PHE A 1 86 ? 2.655 -4.206 8.916 1.00 97.38 86 PHE A O 1
ATOM 671 N N . GLY A 1 87 ? 0.553 -3.485 9.254 1.00 96.44 87 GLY A N 1
ATOM 672 C CA . GLY A 1 87 ? 0.923 -2.233 9.896 1.00 96.44 87 GLY A CA 1
ATOM 673 C C . GLY A 1 87 ? 1.715 -2.482 11.177 1.00 96.44 87 GLY A C 1
ATOM 674 O O . GLY A 1 87 ? 1.455 -3.422 11.934 1.00 96.44 87 GLY A O 1
ATOM 675 N N . GLY A 1 88 ? 2.714 -1.636 11.411 1.00 95.62 88 GLY A N 1
ATOM 676 C CA . GLY A 1 88 ? 3.566 -1.723 12.588 1.00 95.62 88 GLY A CA 1
ATOM 677 C C . GLY A 1 88 ? 4.541 -2.890 12.605 1.00 95.62 88 GLY A C 1
ATOM 678 O O . GLY A 1 88 ? 5.287 -2.974 13.573 1.00 95.62 88 GLY A O 1
ATOM 679 N N . ASP A 1 89 ? 4.600 -3.767 11.599 1.00 95.44 89 ASP A N 1
ATOM 680 C CA . ASP A 1 89 ? 5.721 -4.701 11.470 1.00 95.44 89 ASP A CA 1
ATOM 681 C C . ASP A 1 89 ? 7.053 -3.967 11.296 1.00 95.44 89 ASP A C 1
ATOM 683 O O . ASP A 1 89 ? 7.117 -2.786 10.947 1.00 95.44 89 ASP A O 1
ATOM 687 N N . HIS A 1 90 ? 8.146 -4.638 11.638 1.00 93.06 90 HIS A N 1
ATOM 688 C CA . HIS A 1 90 ? 9.459 -4.016 11.580 1.00 93.06 90 HIS A CA 1
ATOM 689 C C . HIS A 1 90 ? 10.517 -5.059 11.277 1.00 93.06 90 HIS A C 1
ATOM 691 O O . HIS A 1 90 ? 10.724 -5.979 12.073 1.00 93.06 90 HIS A O 1
ATOM 697 N N . ALA A 1 91 ? 11.173 -4.895 10.134 1.00 90.31 91 ALA A N 1
ATOM 698 C CA . ALA A 1 91 ? 12.383 -5.633 9.836 1.00 90.31 91 ALA A CA 1
ATOM 699 C C . ALA A 1 91 ? 13.508 -5.103 10.732 1.00 90.31 91 ALA A C 1
ATOM 701 O O . ALA A 1 91 ? 13.547 -3.917 11.056 1.00 90.31 91 ALA A O 1
ATOM 702 N N . SER A 1 92 ? 14.416 -5.979 11.156 1.00 88.88 92 SER A N 1
ATOM 703 C CA . SER A 1 92 ? 15.582 -5.600 11.964 1.00 88.88 92 SER A CA 1
ATOM 704 C C . SER A 1 92 ? 16.664 -4.868 11.164 1.00 88.88 92 SER A C 1
ATOM 706 O O . SER A 1 92 ? 17.690 -4.498 11.729 1.00 88.88 92 SER A O 1
ATOM 708 N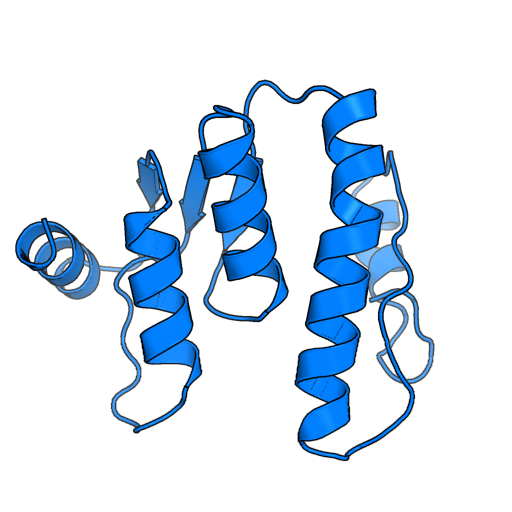 N . ASP A 1 93 ? 16.466 -4.702 9.858 1.00 84.81 93 ASP A N 1
ATOM 709 C CA . ASP A 1 93 ? 17.369 -3.993 8.966 1.00 84.81 93 ASP A CA 1
ATOM 710 C C . ASP A 1 93 ? 16.975 -2.513 8.801 1.00 84.81 93 ASP A C 1
ATOM 712 O O . ASP A 1 93 ? 15.914 -2.048 9.224 1.00 84.81 93 ASP A O 1
ATOM 716 N N . GLY A 1 94 ? 17.873 -1.738 8.194 1.00 78.44 94 GLY A N 1
ATOM 717 C CA . GLY A 1 94 ? 17.650 -0.326 7.882 1.00 78.44 94 GLY A CA 1
ATOM 718 C C . GLY A 1 94 ? 16.883 -0.100 6.578 1.00 78.44 94 GLY A C 1
ATOM 719 O O . GLY A 1 94 ? 17.088 0.936 5.946 1.00 78.44 94 GLY A O 1
ATOM 720 N N . ASN A 1 95 ? 16.080 -1.065 6.116 1.00 91.25 95 ASN A N 1
ATOM 721 C CA . ASN A 1 95 ? 15.384 -0.944 4.839 1.00 91.25 95 ASN A CA 1
ATOM 722 C C . ASN A 1 95 ? 14.346 0.199 4.884 1.00 91.25 95 ASN A C 1
ATOM 724 O O . ASN A 1 95 ? 13.633 0.375 5.874 1.00 91.25 95 ASN A O 1
ATOM 728 N N . VAL A 1 96 ? 14.257 0.974 3.796 1.00 92.62 96 VAL A N 1
ATOM 729 C CA . VAL A 1 96 ? 13.309 2.089 3.629 1.00 92.62 96 VAL A CA 1
ATOM 730 C C . VAL A 1 96 ? 11.858 1.647 3.814 1.00 92.62 96 VAL A C 1
ATOM 732 O O . VAL A 1 96 ? 11.045 2.431 4.305 1.00 92.62 96 VAL A O 1
ATOM 735 N N . ASP A 1 97 ? 11.560 0.383 3.511 1.00 94.62 97 ASP A N 1
ATOM 736 C CA . ASP A 1 97 ? 10.235 -0.210 3.664 1.00 94.62 97 ASP A CA 1
ATOM 737 C C . ASP A 1 97 ? 9.716 -0.060 5.120 1.00 94.62 97 ASP A C 1
ATOM 739 O O . ASP A 1 97 ? 8.538 0.213 5.340 1.00 94.62 97 ASP A O 1
ATOM 743 N N . ASN A 1 98 ? 10.590 -0.067 6.141 1.00 94.88 98 ASN A N 1
ATOM 744 C CA . ASN A 1 98 ? 10.192 0.236 7.526 1.00 94.88 98 ASN A CA 1
ATOM 745 C C . ASN A 1 98 ? 9.598 1.650 7.681 1.00 94.88 98 ASN A C 1
ATOM 747 O O . ASN A 1 98 ? 8.572 1.825 8.342 1.00 94.88 98 ASN A O 1
ATOM 751 N N . SER A 1 99 ? 10.231 2.660 7.081 1.00 95.62 99 SER A N 1
ATOM 752 C CA . SER A 1 99 ? 9.747 4.046 7.118 1.00 95.62 99 SER A CA 1
ATOM 753 C C . SER A 1 99 ? 8.439 4.192 6.347 1.00 95.62 99 SER A C 1
ATOM 755 O O . SER A 1 99 ? 7.510 4.836 6.835 1.00 95.62 99 SER A O 1
ATOM 757 N N . ILE A 1 100 ? 8.342 3.551 5.179 1.00 97.12 100 ILE A N 1
ATOM 758 C CA . ILE A 1 100 ? 7.132 3.553 4.349 1.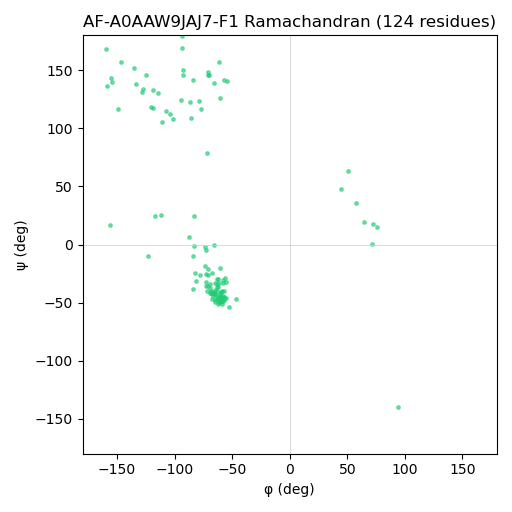00 97.12 100 ILE A CA 1
ATOM 759 C C . ILE A 1 100 ? 5.966 2.891 5.086 1.00 97.12 100 ILE A C 1
ATOM 761 O O . ILE A 1 100 ? 4.877 3.467 5.144 1.00 97.12 100 ILE A O 1
ATOM 765 N N . ARG A 1 101 ? 6.188 1.742 5.736 1.00 97.38 101 ARG A N 1
ATOM 766 C CA . ARG A 1 101 ? 5.172 1.063 6.551 1.00 97.38 101 ARG A CA 1
ATOM 767 C C . ARG A 1 101 ? 4.625 1.964 7.648 1.00 97.38 101 ARG A C 1
ATOM 769 O O . ARG A 1 101 ? 3.411 2.038 7.835 1.00 97.38 101 ARG A O 1
ATOM 776 N N . HIS A 1 102 ? 5.507 2.629 8.388 1.00 96.94 102 HIS A N 1
ATOM 777 C CA . HIS A 1 102 ? 5.121 3.451 9.534 1.00 96.94 102 HIS A CA 1
ATOM 778 C C . HIS A 1 102 ? 4.419 4.738 9.100 1.00 96.94 102 HIS A C 1
ATOM 780 O O . HIS A 1 102 ? 3.412 5.109 9.700 1.00 96.94 102 HIS A O 1
ATOM 786 N N . ALA A 1 103 ? 4.889 5.370 8.022 1.00 97.69 103 ALA A N 1
ATOM 787 C CA . ALA A 1 103 ? 4.214 6.512 7.412 1.00 97.69 103 ALA A CA 1
ATOM 788 C C . ALA A 1 103 ? 2.814 6.128 6.915 1.00 97.69 103 ALA A C 1
ATOM 790 O O . ALA A 1 103 ? 1.835 6.782 7.261 1.00 97.69 103 ALA A O 1
ATOM 791 N N . THR A 1 104 ? 2.697 5.013 6.191 1.00 98.19 104 THR A N 1
ATOM 792 C CA . THR A 1 104 ? 1.401 4.487 5.740 1.00 98.19 104 THR A CA 1
ATOM 793 C C . THR A 1 104 ? 0.498 4.171 6.925 1.00 98.19 104 THR A C 1
ATOM 795 O O . THR A 1 104 ? -0.683 4.511 6.909 1.00 98.19 104 THR A O 1
ATOM 798 N N . SER A 1 105 ? 1.051 3.597 7.997 1.00 98.19 105 SER A N 1
ATOM 799 C CA . SER A 1 105 ? 0.270 3.294 9.194 1.00 98.19 105 SER A CA 1
ATOM 800 C C . SER A 1 105 ? -0.366 4.566 9.771 1.00 98.19 105 SER A C 1
ATOM 802 O O . SER A 1 105 ? -1.537 4.562 10.120 1.00 98.19 105 SER A O 1
ATOM 804 N N . LYS A 1 106 ? 0.359 5.690 9.774 1.00 97.81 106 LYS A N 1
ATOM 805 C CA . LYS A 1 106 ? -0.175 6.990 10.209 1.00 97.81 106 LYS A CA 1
ATOM 806 C C . LYS A 1 106 ? -1.257 7.581 9.314 1.00 97.81 106 LYS A C 1
ATOM 808 O O . LYS A 1 106 ? -2.051 8.385 9.788 1.00 97.81 106 LYS A O 1
ATOM 813 N N . LEU A 1 107 ? -1.278 7.205 8.043 1.00 97.88 107 LEU A N 1
ATOM 814 C CA . LEU A 1 107 ? -2.314 7.613 7.097 1.00 97.88 107 LEU A CA 1
ATOM 815 C C . LEU A 1 107 ? -3.556 6.712 7.170 1.00 97.88 107 LEU A C 1
ATOM 817 O O . LEU A 1 107 ? -4.569 7.021 6.546 1.00 97.88 107 LEU A O 1
ATOM 821 N N . SER A 1 108 ? -3.476 5.588 7.888 1.00 98.00 108 SER A N 1
ATOM 822 C CA . SER A 1 108 ? -4.490 4.539 7.844 1.00 98.00 108 SER A CA 1
ATOM 823 C C . SER A 1 108 ? -5.564 4.704 8.920 1.00 98.00 108 SER A C 1
ATOM 825 O O . SER A 1 108 ? -5.268 5.135 10.029 1.00 98.00 108 SER A O 1
ATOM 827 N N . SER A 1 109 ? -6.812 4.332 8.616 1.00 97.19 109 SER A N 1
ATOM 828 C CA . SER A 1 109 ? -7.925 4.416 9.580 1.00 97.19 109 SER A CA 1
ATOM 829 C C . SER A 1 109 ? -8.002 3.205 10.519 1.00 97.19 109 SER A C 1
ATOM 831 O O . SER A 1 109 ? -8.326 3.349 11.696 1.00 97.19 109 SER A O 1
ATOM 833 N N . LEU A 1 110 ? -7.725 2.003 10.002 1.00 97.94 110 LEU A N 1
ATOM 834 C CA . LEU A 1 110 ? -7.788 0.736 10.735 1.00 97.94 110 LEU A CA 1
ATOM 835 C C . LEU A 1 110 ? -6.561 -0.131 10.428 1.00 97.94 110 LEU A C 1
ATOM 837 O O . LEU A 1 110 ? -6.008 -0.083 9.329 1.00 97.94 110 LEU A O 1
ATOM 841 N N . HIS A 1 111 ? -6.169 -0.977 11.384 1.00 98.44 111 HIS A N 1
ATOM 842 C CA . HIS A 1 111 ? -5.016 -1.865 11.253 1.00 98.44 111 HIS A CA 1
ATOM 843 C C . HIS A 1 111 ? -5.345 -3.324 11.555 1.00 98.44 111 HIS A C 1
ATOM 845 O O . HIS A 1 111 ? -5.898 -3.635 12.611 1.00 98.44 111 HIS A O 1
ATOM 851 N N . PHE A 1 112 ? -4.878 -4.219 10.683 1.00 98.12 112 PHE A N 1
ATOM 852 C CA . PHE A 1 112 ? -4.787 -5.655 10.951 1.00 98.12 112 PHE A CA 1
ATOM 853 C C . PHE A 1 112 ? -3.315 -6.051 11.054 1.00 98.12 112 PHE A C 1
ATOM 855 O O . PHE A 1 112 ? -2.575 -6.100 10.072 1.00 98.12 112 PHE A O 1
ATOM 862 N N . VAL A 1 113 ? -2.874 -6.290 12.283 1.00 97.88 113 VAL A N 1
ATOM 863 C CA . VAL A 1 113 ? -1.467 -6.540 12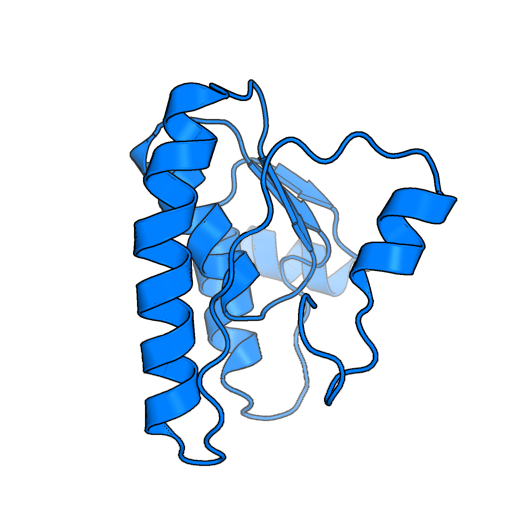.623 1.00 97.88 113 VAL A CA 1
ATOM 864 C C . VAL A 1 113 ? -1.143 -8.031 12.615 1.00 97.88 113 VAL A C 1
ATOM 866 O O . VAL A 1 113 ? -1.994 -8.853 12.945 1.00 97.88 113 VAL A O 1
ATOM 869 N N . SER A 1 114 ? 0.105 -8.391 12.305 1.00 96.81 114 SER A N 1
ATOM 870 C CA . SER A 1 114 ? 0.544 -9.796 12.293 1.00 96.81 114 SER A CA 1
ATOM 871 C C . SER A 1 114 ? 0.821 -10.363 13.690 1.00 96.81 114 SER A C 1
ATOM 873 O O . SER A 1 114 ? 0.764 -11.573 13.891 1.00 96.81 114 SER A O 1
ATOM 875 N N . ASN A 1 115 ? 1.167 -9.513 14.667 1.00 97.25 115 ASN A N 1
ATOM 876 C CA . ASN A 1 115 ? 1.554 -9.946 16.009 1.00 97.25 115 ASN A CA 1
ATOM 877 C C . ASN A 1 115 ? 1.422 -8.828 17.067 1.00 97.25 115 ASN A C 1
ATOM 879 O O . ASN A 1 115 ? 1.297 -7.640 16.759 1.00 97.25 115 ASN A O 1
ATOM 883 N N . ASN A 1 116 ? 1.515 -9.208 18.347 1.00 98.19 116 ASN A N 1
ATOM 884 C CA . ASN A 1 116 ? 1.399 -8.275 19.475 1.00 98.19 116 ASN A CA 1
ATOM 885 C C . ASN A 1 116 ? 2.502 -7.202 19.511 1.00 98.19 116 ASN A C 1
ATOM 887 O O . ASN A 1 116 ? 2.244 -6.093 19.973 1.00 98.19 116 ASN A O 1
ATOM 891 N N . LYS A 1 117 ? 3.715 -7.482 19.008 1.00 97.62 117 LYS A N 1
ATOM 892 C CA . LYS A 1 117 ? 4.792 -6.475 18.968 1.00 97.62 117 LYS A CA 1
ATOM 893 C C . LYS A 1 117 ? 4.467 -5.376 17.955 1.00 97.62 117 LYS A C 1
ATOM 895 O O . LYS A 1 117 ? 4.666 -4.203 18.263 1.00 97.62 117 LYS A O 1
ATOM 900 N N . ALA A 1 118 ? 3.935 -5.745 16.789 1.00 97.62 118 ALA A N 1
ATOM 901 C CA . ALA A 1 118 ? 3.456 -4.802 15.781 1.00 97.62 118 ALA A CA 1
ATOM 902 C C . ALA A 1 118 ? 2.314 -3.933 16.325 1.00 97.62 118 ALA A C 1
ATOM 904 O O . ALA A 1 118 ? 2.392 -2.707 16.252 1.00 97.62 118 ALA A O 1
ATOM 905 N N . LYS A 1 119 ? 1.333 -4.550 17.003 1.00 98.25 119 LYS A N 1
ATOM 906 C CA . LYS A 1 119 ? 0.269 -3.830 17.726 1.00 98.25 119 LYS A CA 1
ATOM 907 C C . LYS A 1 119 ? 0.830 -2.787 18.691 1.00 98.25 119 LYS A C 1
ATOM 909 O O . LYS A 1 119 ? 0.450 -1.621 18.639 1.00 98.25 119 LYS A O 1
ATOM 914 N N . SER A 1 120 ? 1.740 -3.197 19.578 1.00 98.25 120 SER A N 1
ATOM 915 C CA . SER A 1 120 ? 2.343 -2.291 20.558 1.00 98.25 120 SER A CA 1
ATOM 916 C C . SER A 1 120 ? 3.122 -1.155 19.899 1.00 98.25 120 SER A C 1
ATOM 918 O O . SER A 1 120 ? 3.158 -0.058 20.450 1.00 98.25 120 SER A O 1
ATOM 920 N N . ARG A 1 121 ? 3.748 -1.395 18.741 1.00 97.19 121 ARG A N 1
ATOM 921 C CA . ARG A 1 121 ? 4.461 -0.361 17.986 1.00 97.19 121 ARG A CA 1
ATOM 922 C C . ARG A 1 121 ? 3.501 0.681 17.420 1.00 97.19 121 ARG A C 1
ATOM 924 O O . ARG A 1 121 ? 3.745 1.861 17.637 1.00 97.19 121 ARG A O 1
ATOM 931 N N . LEU A 1 122 ? 2.400 0.254 16.798 1.00 97.69 122 LEU A N 1
ATOM 932 C CA . LEU A 1 122 ? 1.368 1.171 16.304 1.00 97.69 122 LEU A CA 1
ATOM 933 C C . LEU A 1 122 ? 0.796 2.035 17.426 1.00 97.69 122 LEU A C 1
ATOM 935 O O . LEU A 1 122 ? 0.803 3.252 17.314 1.00 97.69 122 LEU A O 1
ATOM 939 N N . ILE A 1 123 ? 0.409 1.426 18.551 1.00 97.62 123 ILE A N 1
ATOM 940 C CA . ILE A 1 123 ? -0.127 2.170 19.704 1.00 97.62 123 ILE A CA 1
ATOM 941 C C . ILE A 1 123 ? 0.865 3.237 20.193 1.00 97.62 123 ILE A C 1
ATOM 943 O O . ILE A 1 123 ? 0.464 4.345 20.531 1.00 97.62 123 ILE A O 1
ATOM 947 N N . LYS A 1 124 ? 2.167 2.924 20.225 1.00 97.06 124 LYS A N 1
ATOM 948 C CA . LYS A 1 124 ? 3.213 3.873 20.647 1.00 97.06 124 LYS A CA 1
ATOM 949 C C . LYS A 1 124 ? 3.457 4.997 19.649 1.00 97.06 124 LYS A C 1
ATOM 951 O O . LYS A 1 124 ? 3.948 6.047 20.047 1.00 97.06 124 LYS A O 1
ATOM 956 N N . MET A 1 125 ? 3.172 4.769 18.372 1.00 94.81 125 MET A N 1
ATOM 957 C CA . MET A 1 125 ? 3.270 5.816 17.364 1.00 94.81 125 MET A CA 1
ATOM 958 C C . MET A 1 125 ? 2.148 6.848 17.536 1.00 94.81 125 MET A C 1
ATOM 960 O O . MET A 1 125 ? 2.329 7.979 17.087 1.00 94.81 125 MET A O 1
ATOM 964 N N . GLY A 1 126 ? 1.050 6.486 18.216 1.00 84.25 126 GLY A N 1
ATOM 965 C CA 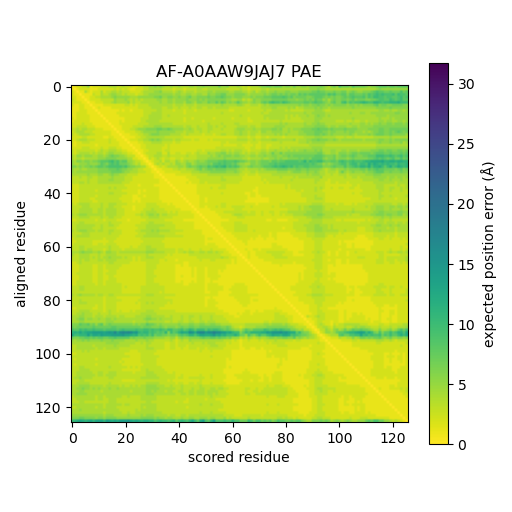. GLY A 1 126 ? -0.204 7.247 18.327 1.00 84.25 126 GLY A CA 1
ATOM 966 C C . GLY A 1 126 ? -1.013 7.169 17.048 1.00 84.25 126 GLY A C 1
ATOM 967 O O . GLY A 1 126 ? -1.629 8.198 16.714 1.00 84.25 126 GLY A O 1
#

InterPro domains:
  IPR003331 UDP-N-acetylglucosamine 2-epimerase domain [PF02350] (1-126)

Solvent-accessible surface area (backbone atoms only — not comparable to full-atom values): 7188 Å² total; per-residue (Å²): 84,95,37,72,95,68,67,34,48,46,57,58,45,55,74,71,68,52,86,77,91,76,86,84,90,33,83,57,99,54,91,48,80,64,33,60,57,51,22,40,52,45,42,47,62,59,46,51,58,55,49,64,74,66,58,60,84,61,49,77,44,64,53,30,52,65,68,34,38,40,51,22,50,51,24,50,76,70,70,30,49,28,38,30,29,43,26,36,56,74,70,97,62,90,56,65,45,48,59,40,20,4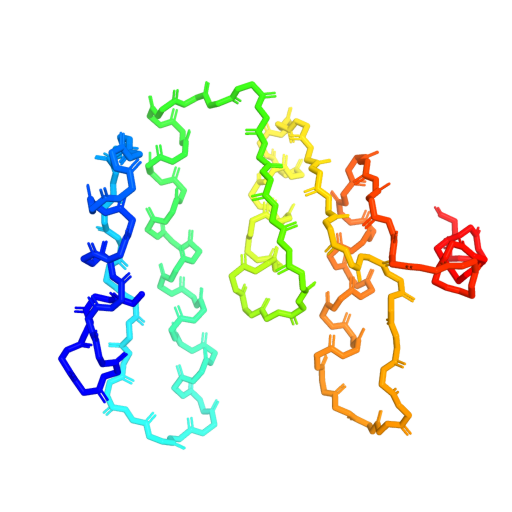9,54,24,44,73,44,35,74,42,75,47,52,86,44,72,68,16,46,54,45,42,61,73,73,106

Mean predicted aligned error: 3.19 Å

Organism: Clostridium perfringens (NCBI:txid1502)

Radius of gyration: 15.27 Å; Cα contacts (8 Å, |Δi|>4): 169; chains: 1; bounding box: 34×30×39 Å

pLDDT: mean 94.72, std 3.85, range [78.44, 98.69]